Protein AF-A0A7D5S933-F1 (afdb_monomer_lite)

Radius of gyration: 18.31 Å; chains: 1; bounding box: 55×33×46 Å

Sequence (179 aa):
MLSIDAIYIDDTGKVYTPLTTSLNDLLCKIIRTNADINLRDNPILILKIINVTASLNSKLDEPLQKLLQQHANLLSLASNENNGNLDLEKIDIELQAMFLQGYALRSLDQLLLTTVAKMLFPTTHQVYFENNIFRNWLCTNLAYTDARVAQGMPVSMDYIYSIFWWLISINYHKITPPN

pLDDT: mean 83.26, std 13.76, range [34.31, 97.62]

Secondary structure (DSSP, 8-state):
-BSGGG-EE-TT--EE-SSTTHHHHHHHTEE-B-TT--TTT-THHHHHHHHHHHHTT-EE-HHHHHHHHHHGGGG-GGGTTSS----HHHHHHHHHHHHSSS-HHHHHHHHHHTSHHHHH-HHHHHHHHH-HHHHHHHHHHHHHHHHHHHTT----HHHHHHHHHHHHHHHHHHHS---

Foldseek 3Di:
DKQLVQWDADPVRDIDGPDPCSVVCLVQQEIDDDPPDDCLVPVLVLLVSLLVSQVSVGYYDPVVLVVLLVCLLVLAPVVDVPPDDPDVVSVVVSLCSCQQQLRVLSSVVSCVSNVNCCRVQVPCCCVCPVDPVNVVVLSVVSNVSNVCVVVVHGDDVVVVVCSSCVVVVVVVCVVDPDD

Structure (mmCIF, N/CA/C/O backbone):
data_AF-A0A7D5S933-F1
#
_entry.id   AF-A0A7D5S933-F1
#
loop_
_atom_site.group_PDB
_atom_site.id
_atom_site.type_symbol
_atom_site.label_atom_id
_atom_site.label_alt_id
_atom_site.label_comp_id
_atom_site.label_asym_id
_atom_site.label_entity_id
_atom_site.label_seq_id
_atom_site.pdbx_PDB_ins_code
_atom_site.Cartn_x
_atom_site.Cartn_y
_atom_site.Cartn_z
_atom_site.occupancy
_atom_site.B_iso_or_equiv
_atom_site.auth_seq_id
_atom_site.auth_comp_id
_atom_site.auth_asym_id
_atom_site.auth_atom_id
_atom_site.pdbx_PDB_model_num
ATOM 1 N N . MET A 1 1 ? -2.183 2.820 17.462 1.00 71.56 1 MET A N 1
ATOM 2 C CA . MET A 1 1 ? -3.449 2.259 16.942 1.00 71.56 1 MET A CA 1
ATOM 3 C C . MET A 1 1 ? -4.086 3.301 16.036 1.00 71.56 1 MET A C 1
ATOM 5 O O . MET A 1 1 ? -4.024 4.481 16.379 1.00 71.56 1 MET A O 1
ATOM 9 N N . LEU A 1 2 ? -4.632 2.903 14.883 1.00 81.69 2 LEU A N 1
ATOM 10 C CA . LEU A 1 2 ? -5.312 3.844 13.987 1.00 81.69 2 LEU A CA 1
ATOM 11 C C . LEU A 1 2 ? -6.649 4.290 14.592 1.00 81.69 2 LEU A C 1
ATOM 13 O O . LEU A 1 2 ? -7.285 3.528 15.319 1.00 81.69 2 LEU A O 1
ATOM 17 N N . SER A 1 3 ? -7.092 5.514 14.293 1.00 81.00 3 SER A N 1
ATOM 18 C CA . SER A 1 3 ? -8.348 6.045 14.841 1.00 81.00 3 SER A CA 1
ATOM 19 C C . SER A 1 3 ? -9.567 5.239 14.395 1.00 81.00 3 SER A C 1
ATOM 21 O O . SER A 1 3 ? -10.489 5.032 15.181 1.00 81.00 3 SER A O 1
ATOM 23 N N . ILE A 1 4 ? -9.550 4.728 13.168 1.00 81.81 4 ILE A N 1
ATOM 24 C CA . ILE A 1 4 ? -10.635 3.921 12.600 1.00 81.81 4 ILE A CA 1
ATOM 25 C C . ILE A 1 4 ? -10.726 2.508 13.196 1.00 81.81 4 ILE A C 1
ATOM 27 O O . ILE A 1 4 ? -11.826 1.976 13.297 1.00 81.81 4 ILE A O 1
ATOM 31 N N . ASP A 1 5 ? -9.612 1.942 13.675 1.00 81.12 5 ASP A N 1
ATOM 32 C CA . ASP A 1 5 ? -9.587 0.620 14.328 1.00 81.12 5 ASP A CA 1
ATOM 33 C C . ASP A 1 5 ? -10.174 0.674 15.747 1.00 81.12 5 ASP A C 1
ATOM 35 O O . ASP A 1 5 ? -10.435 -0.352 16.370 1.00 81.12 5 ASP A O 1
ATOM 39 N N . ALA A 1 6 ? -10.374 1.885 16.272 1.00 80.31 6 ALA A N 1
ATOM 40 C CA . ALA A 1 6 ? -10.923 2.127 17.596 1.00 80.31 6 ALA A CA 1
ATOM 41 C C . ALA A 1 6 ? -12.461 2.172 17.611 1.00 80.31 6 ALA A C 1
ATOM 43 O O . ALA A 1 6 ? -13.036 2.519 18.635 1.00 80.31 6 ALA A O 1
ATOM 44 N N . ILE A 1 7 ? -13.154 1.915 16.498 1.00 83.88 7 ILE A N 1
ATOM 45 C CA . ILE A 1 7 ? -14.622 1.960 16.460 1.00 83.88 7 ILE A CA 1
ATOM 46 C C . ILE A 1 7 ? -15.171 0.594 16.877 1.00 83.88 7 ILE A C 1
ATOM 48 O O . ILE A 1 7 ? -14.906 -0.411 16.222 1.00 83.88 7 ILE A O 1
ATOM 52 N N . TYR A 1 8 ? -15.974 0.563 17.939 1.00 85.75 8 TYR A N 1
ATOM 53 C CA . TYR A 1 8 ? -16.610 -0.657 18.441 1.00 85.75 8 TYR A CA 1
ATOM 54 C C . TYR A 1 8 ? -18.125 -0.554 18.322 1.00 85.75 8 TYR A C 1
ATOM 56 O O . TYR A 1 8 ? -18.694 0.513 18.539 1.00 85.75 8 TYR A O 1
ATOM 64 N N . ILE A 1 9 ? -18.780 -1.666 18.005 1.00 87.38 9 ILE A N 1
ATOM 65 C CA . ILE A 1 9 ? -20.240 -1.780 17.998 1.00 87.38 9 ILE A CA 1
ATOM 66 C C . ILE A 1 9 ? -20.596 -2.925 18.941 1.00 87.38 9 ILE A C 1
ATOM 68 O O . ILE A 1 9 ? -20.020 -4.007 18.820 1.00 87.38 9 ILE A O 1
ATOM 72 N N . ASP A 1 10 ? -21.485 -2.680 19.902 1.00 88.94 10 ASP A N 1
ATOM 73 C CA . ASP A 1 10 ? -21.991 -3.748 20.769 1.00 88.94 10 ASP A CA 1
ATOM 74 C C . ASP A 1 10 ? -23.107 -4.564 20.090 1.00 88.94 10 ASP A C 1
ATOM 76 O O . ASP A 1 10 ? -23.564 -4.261 18.986 1.00 88.94 10 ASP A O 1
ATOM 80 N N . ASP A 1 11 ? -23.553 -5.623 20.758 1.00 89.81 11 ASP A N 1
ATOM 81 C CA . ASP A 1 11 ? -24.642 -6.497 20.311 1.00 89.81 11 ASP A CA 1
ATOM 82 C C . ASP A 1 11 ? -26.000 -5.782 20.201 1.00 89.81 11 ASP A C 1
ATOM 84 O O . ASP A 1 11 ? -26.916 -6.285 19.548 1.00 89.81 11 ASP A O 1
ATOM 88 N N . THR A 1 12 ? -26.121 -4.583 20.777 1.00 90.12 12 THR A N 1
ATOM 89 C CA . THR A 1 12 ? -27.302 -3.718 20.665 1.00 90.12 12 THR A CA 1
ATOM 90 C C . THR A 1 12 ? -27.234 -2.757 19.475 1.00 90.12 12 THR A C 1
ATOM 92 O O . THR A 1 12 ? -28.205 -2.054 19.190 1.00 90.12 12 THR A O 1
ATOM 95 N N . GLY A 1 13 ? -26.107 -2.723 18.757 1.00 84.31 13 GLY A N 1
ATOM 96 C CA . GLY A 1 13 ? -25.865 -1.806 17.645 1.00 84.31 13 GLY A CA 1
ATOM 97 C C . GLY A 1 13 ? -25.381 -0.419 18.076 1.00 84.31 13 GLY A C 1
ATOM 98 O O . GLY A 1 13 ? -25.331 0.498 17.252 1.00 84.31 13 GLY A O 1
ATOM 99 N N . LYS A 1 14 ? -25.016 -0.227 19.347 1.00 87.06 14 LYS A N 1
ATOM 100 C CA . LYS A 1 14 ? -24.494 1.047 19.843 1.00 87.06 14 LYS A CA 1
ATOM 101 C C . LYS A 1 14 ? -23.011 1.181 19.507 1.00 87.06 14 LYS A C 1
ATOM 103 O O . LYS A 1 14 ? -22.214 0.284 19.768 1.00 87.06 14 LYS A O 1
ATOM 108 N N . VAL A 1 15 ? -22.652 2.336 18.945 1.00 83.69 15 VAL A N 1
ATOM 109 C CA . VAL A 1 15 ? -21.286 2.655 18.510 1.00 83.69 15 VAL A CA 1
ATOM 110 C C . VAL A 1 15 ? -20.505 3.332 19.637 1.00 83.69 15 VAL A C 1
ATOM 112 O O . VAL A 1 15 ? -20.963 4.319 20.214 1.00 83.69 15 VAL A O 1
ATOM 115 N N . TYR A 1 16 ? -19.299 2.840 19.908 1.00 82.56 16 TYR A N 1
ATOM 116 C CA . TYR A 1 16 ? -18.339 3.411 20.845 1.00 82.56 16 TYR A CA 1
ATOM 117 C C . TYR A 1 16 ? -17.087 3.858 20.098 1.00 82.56 16 TYR A C 1
ATOM 119 O O . TYR A 1 16 ? -16.488 3.096 19.339 1.00 82.56 16 TYR A O 1
ATOM 127 N N . THR A 1 17 ? -16.668 5.093 20.361 1.00 78.62 17 THR A N 1
ATOM 128 C CA . THR A 1 17 ? -15.435 5.668 19.824 1.00 78.62 17 THR A CA 1
ATOM 129 C C . THR A 1 17 ? -14.572 6.209 20.964 1.00 78.62 17 THR A C 1
ATOM 131 O O . THR A 1 17 ? -14.869 7.284 21.488 1.00 78.62 17 THR A O 1
ATOM 134 N N . PRO A 1 18 ? -13.503 5.501 21.364 1.00 69.06 18 PRO A N 1
ATOM 135 C CA . PRO A 1 18 ? -12.552 5.962 22.373 1.00 69.06 18 PRO A CA 1
ATOM 136 C C . PRO A 1 18 ? -11.869 7.274 21.974 1.00 69.06 18 PRO A C 1
ATOM 138 O O . PRO A 1 18 ? -11.519 8.078 22.831 1.00 69.06 18 PRO A O 1
ATOM 141 N N . LEU A 1 19 ? -11.699 7.502 20.669 1.00 68.81 19 LEU A N 1
ATOM 142 C CA . LEU A 1 19 ? -11.249 8.769 20.108 1.00 68.81 19 LEU A CA 1
ATOM 143 C C . LEU A 1 19 ? -12.472 9.528 19.596 1.00 68.81 19 LEU A C 1
ATOM 145 O O . LEU A 1 19 ? -13.197 9.050 18.724 1.00 68.81 19 LEU A O 1
ATOM 149 N N . THR A 1 20 ? -12.682 10.738 20.108 1.00 69.19 20 THR A N 1
ATOM 150 C CA . THR A 1 20 ? -13.819 11.600 19.744 1.00 69.19 20 THR A CA 1
ATOM 151 C C . THR A 1 20 ? -13.890 11.913 18.248 1.00 69.19 20 THR A C 1
ATOM 153 O O . THR A 1 20 ? -14.959 12.256 17.749 1.00 69.19 20 THR A O 1
ATOM 156 N N . THR A 1 21 ? -12.782 11.767 17.513 1.00 77.81 21 THR A N 1
ATOM 157 C CA . THR A 1 21 ? -12.716 12.031 16.072 1.00 77.81 21 THR A CA 1
ATOM 158 C C . THR A 1 21 ? -12.891 10.797 15.192 1.00 77.81 21 THR A C 1
ATOM 160 O O . THR A 1 21 ? -13.068 10.988 13.997 1.00 77.81 21 THR A O 1
ATOM 163 N N . SER A 1 22 ? -12.895 9.560 15.712 1.00 81.56 22 SER A N 1
ATOM 164 C CA . SER A 1 22 ? -12.858 8.338 14.878 1.00 81.56 22 SER A CA 1
ATOM 165 C C . SER A 1 22 ? -13.981 8.250 13.847 1.00 81.56 22 SER A C 1
ATOM 167 O O . SER A 1 22 ? -13.733 7.923 12.690 1.00 81.56 22 SER A O 1
ATOM 169 N N . LEU A 1 23 ? -15.218 8.568 14.243 1.00 82.94 23 LEU A N 1
ATOM 170 C CA . LEU A 1 23 ? -16.351 8.582 13.310 1.00 82.94 23 LEU A CA 1
ATOM 171 C C . LEU A 1 23 ? -16.198 9.677 12.253 1.00 82.94 23 LEU A C 1
ATOM 173 O O . LEU A 1 23 ? -16.483 9.446 11.082 1.00 82.94 23 LEU A O 1
ATOM 177 N N . ASN A 1 24 ? -15.722 10.857 12.652 1.00 85.75 24 ASN A N 1
ATOM 178 C CA . ASN A 1 24 ? -15.487 11.952 11.718 1.00 85.75 24 ASN A CA 1
ATOM 179 C C . ASN A 1 24 ? -14.341 11.628 10.748 1.00 85.75 24 ASN A C 1
ATOM 181 O O . ASN A 1 24 ? -14.446 11.902 9.560 1.00 85.75 24 ASN A O 1
ATOM 185 N N . ASP A 1 25 ? -13.279 10.989 11.231 1.00 86.31 25 ASP A N 1
ATOM 186 C CA . ASP A 1 25 ? -12.158 10.516 10.423 1.00 86.31 25 ASP A CA 1
ATOM 187 C C . ASP A 1 25 ? -12.621 9.472 9.399 1.00 86.31 25 ASP A C 1
ATOM 189 O O . ASP A 1 25 ? -12.274 9.576 8.224 1.00 86.31 25 ASP A O 1
ATOM 193 N N . LEU A 1 26 ? -13.485 8.531 9.796 1.00 85.25 26 LEU A N 1
ATOM 194 C CA . LEU A 1 26 ? -14.092 7.569 8.874 1.00 85.25 26 LEU A CA 1
ATOM 195 C C . LEU A 1 26 ? -14.938 8.267 7.795 1.00 85.25 26 LEU A C 1
ATOM 197 O O . LEU A 1 26 ? -14.773 7.989 6.607 1.00 85.25 26 LEU A O 1
ATOM 201 N N . LEU A 1 27 ? -15.810 9.201 8.189 1.00 86.31 27 LEU A N 1
ATOM 202 C CA . LEU A 1 27 ? -16.675 9.949 7.266 1.00 86.31 27 LEU A CA 1
ATOM 203 C C . LEU A 1 27 ? -15.874 10.837 6.305 1.00 86.31 27 LEU A C 1
ATOM 205 O O . LEU A 1 27 ? -16.185 10.913 5.116 1.00 86.31 27 LEU A O 1
ATOM 209 N N . CYS A 1 28 ? -14.821 11.487 6.800 1.00 89.25 28 CYS A N 1
ATOM 210 C CA . CYS A 1 28 ? -13.935 12.336 6.009 1.00 89.25 28 CYS A CA 1
ATOM 211 C C . CYS A 1 28 ? -12.847 11.552 5.259 1.00 89.25 28 CYS A C 1
ATOM 213 O O . CYS A 1 28 ? -12.067 12.168 4.530 1.00 89.25 28 CYS A O 1
ATOM 215 N N . LYS A 1 29 ? -12.790 10.222 5.415 1.00 92.06 29 LYS A N 1
ATOM 216 C CA . LYS A 1 29 ? -11.759 9.342 4.846 1.00 92.06 29 LYS A CA 1
ATOM 217 C C . LYS A 1 29 ? -10.341 9.786 5.208 1.00 92.06 29 LYS A C 1
ATOM 219 O O . LYS A 1 29 ? -9.480 9.937 4.341 1.00 92.06 29 LYS A O 1
ATOM 224 N N . ILE A 1 30 ? -10.108 10.026 6.492 1.00 90.75 30 ILE A N 1
ATOM 225 C CA . ILE A 1 30 ? -8.813 10.420 7.044 1.00 90.75 30 ILE A CA 1
ATOM 226 C C . ILE A 1 30 ? -8.293 9.283 7.920 1.00 90.75 30 ILE A C 1
ATOM 228 O O . ILE A 1 30 ? -8.970 8.833 8.838 1.00 90.75 30 ILE A O 1
ATOM 232 N N . ILE A 1 31 ? -7.072 8.833 7.653 1.00 90.50 31 ILE A N 1
ATOM 233 C CA . ILE A 1 31 ? -6.354 7.897 8.512 1.00 90.50 31 ILE A CA 1
ATOM 234 C C . ILE A 1 31 ? -5.485 8.702 9.467 1.00 90.50 31 ILE A C 1
ATOM 236 O O . ILE A 1 31 ? -4.591 9.437 9.040 1.00 90.50 31 ILE A O 1
ATOM 240 N N . ARG A 1 32 ? -5.754 8.539 10.763 1.00 89.38 32 ARG A N 1
ATOM 241 C CA . ARG A 1 32 ? -4.975 9.128 11.852 1.00 89.38 32 ARG A CA 1
ATOM 242 C C . ARG A 1 32 ? -4.482 8.053 12.791 1.00 89.38 32 ARG A C 1
ATOM 244 O O . ARG A 1 32 ? -5.077 6.981 12.903 1.00 89.38 32 ARG A O 1
ATOM 251 N N . THR A 1 33 ? -3.435 8.380 13.525 1.00 82.94 33 THR A N 1
ATOM 252 C CA . THR A 1 33 ? -2.954 7.570 14.637 1.00 82.94 33 THR A CA 1
ATOM 253 C C . THR A 1 33 ? -3.164 8.292 15.962 1.00 82.94 33 THR A C 1
ATOM 255 O O . THR A 1 33 ? -3.154 9.520 16.019 1.00 82.94 33 THR A O 1
ATOM 258 N N . ASN A 1 34 ? -3.286 7.534 17.051 1.00 71.50 34 ASN A N 1
ATOM 259 C CA . ASN A 1 34 ? -2.950 8.072 18.366 1.00 71.50 34 ASN A CA 1
ATOM 260 C C . ASN A 1 34 ? -1.432 8.356 18.460 1.00 71.50 34 ASN A C 1
ATOM 262 O O . ASN A 1 34 ? -0.637 7.761 17.734 1.00 71.50 34 ASN A O 1
ATOM 266 N N . ALA A 1 35 ? -1.016 9.278 19.329 1.00 62.66 35 ALA A N 1
ATOM 267 C CA . ALA A 1 35 ? 0.363 9.787 19.373 1.00 62.66 35 ALA A CA 1
ATOM 268 C C . ALA A 1 35 ? 1.448 8.750 19.767 1.00 62.66 35 ALA A C 1
ATOM 270 O O . ALA A 1 35 ? 2.630 9.062 19.674 1.00 62.66 35 ALA A O 1
ATOM 271 N N . ASP A 1 36 ? 1.069 7.521 20.139 1.00 72.12 36 ASP A N 1
ATOM 272 C CA . ASP A 1 36 ? 1.960 6.506 20.727 1.00 72.12 36 ASP A CA 1
ATOM 273 C C . ASP A 1 36 ? 2.367 5.363 19.772 1.00 72.12 36 ASP A C 1
ATOM 275 O O . ASP A 1 36 ? 2.810 4.304 20.222 1.00 72.12 36 ASP A O 1
ATOM 279 N N . ILE A 1 37 ? 2.213 5.498 18.446 1.00 80.38 37 ILE A N 1
ATOM 280 C CA . ILE A 1 37 ? 2.732 4.456 17.539 1.00 80.38 37 ILE A CA 1
ATOM 281 C C . ILE A 1 37 ? 4.264 4.498 17.506 1.00 80.38 37 ILE A C 1
ATOM 283 O O . ILE A 1 37 ? 4.864 5.424 16.961 1.00 80.38 37 ILE A O 1
ATOM 287 N N . ASN A 1 38 ? 4.892 3.432 18.007 1.00 84.06 38 ASN A N 1
ATOM 288 C CA . ASN A 1 38 ? 6.326 3.210 17.868 1.00 84.06 38 ASN A CA 1
ATOM 289 C C . ASN A 1 38 ? 6.639 2.371 16.616 1.00 84.06 38 ASN A C 1
ATOM 291 O O . ASN A 1 38 ? 6.572 1.142 16.627 1.00 84.06 38 ASN A O 1
ATOM 295 N N . LEU A 1 39 ? 7.007 3.048 15.524 1.00 86.56 39 LEU A N 1
ATOM 296 C CA . LEU A 1 39 ? 7.374 2.398 14.259 1.00 86.56 39 LEU A CA 1
ATOM 297 C C . LEU A 1 39 ? 8.715 1.652 14.323 1.00 86.56 39 LEU A C 1
ATOM 299 O O . LEU A 1 39 ? 8.968 0.811 13.468 1.00 86.56 39 LEU A O 1
ATOM 303 N N . ARG A 1 40 ? 9.571 1.932 15.317 1.00 83.75 40 ARG A N 1
ATOM 304 C CA . ARG A 1 40 ? 10.852 1.225 15.490 1.00 83.75 40 ARG A CA 1
ATOM 305 C C . ARG A 1 40 ? 10.659 -0.176 16.052 1.00 83.75 40 ARG A C 1
ATOM 307 O O . ARG A 1 40 ? 11.360 -1.087 15.633 1.00 83.75 40 ARG A O 1
ATOM 314 N N . ASP A 1 41 ? 9.691 -0.342 16.951 1.00 82.81 41 ASP A N 1
ATOM 315 C CA . ASP A 1 41 ? 9.380 -1.646 17.545 1.00 82.81 41 ASP A CA 1
ATOM 316 C C . ASP A 1 41 ? 8.704 -2.574 16.531 1.00 82.81 41 ASP A C 1
ATOM 318 O O . ASP A 1 41 ? 8.882 -3.790 16.571 1.00 82.81 41 ASP A O 1
ATOM 322 N N . ASN A 1 42 ? 7.914 -2.001 15.617 1.00 84.25 42 ASN A N 1
ATOM 323 C CA . ASN A 1 42 ? 7.220 -2.751 14.582 1.00 84.25 42 ASN A CA 1
ATOM 324 C C . ASN A 1 42 ? 7.150 -1.964 13.258 1.00 84.25 42 ASN A C 1
ATOM 326 O O . ASN A 1 42 ? 6.144 -1.298 12.985 1.00 84.25 42 ASN A O 1
ATOM 330 N N . PRO A 1 43 ? 8.180 -2.068 12.401 1.00 87.06 43 PRO A N 1
ATOM 331 C CA . PRO A 1 43 ? 8.232 -1.339 11.133 1.00 87.06 43 PRO A CA 1
ATOM 332 C C . PRO A 1 43 ? 7.162 -1.789 10.129 1.00 87.06 43 PRO A C 1
ATOM 334 O O . PRO A 1 43 ? 6.772 -1.005 9.265 1.00 87.06 43 PRO A O 1
ATOM 337 N N . ILE A 1 44 ? 6.603 -2.999 10.276 1.00 88.25 44 ILE A N 1
ATOM 338 C CA . ILE A 1 44 ? 5.501 -3.500 9.433 1.00 88.25 44 ILE A CA 1
ATOM 339 C C . ILE A 1 44 ? 4.256 -2.610 9.541 1.00 88.25 44 ILE A C 1
ATOM 341 O O . ILE A 1 44 ? 3.470 -2.530 8.597 1.00 88.25 44 ILE A O 1
ATOM 345 N N . LEU A 1 45 ? 4.089 -1.875 10.650 1.00 89.94 45 LEU A N 1
ATOM 346 C CA . LEU A 1 45 ? 3.003 -0.904 10.790 1.00 89.94 45 LEU A CA 1
ATOM 347 C C . LEU A 1 45 ? 3.007 0.144 9.674 1.00 89.94 45 LEU A C 1
ATOM 349 O O . LEU A 1 45 ? 1.936 0.586 9.277 1.00 89.94 45 LEU A O 1
ATOM 353 N N . ILE A 1 46 ? 4.169 0.498 9.118 1.00 91.62 46 ILE A N 1
ATOM 354 C CA . ILE A 1 46 ? 4.255 1.421 7.981 1.00 91.62 46 ILE A CA 1
ATOM 355 C C . ILE A 1 46 ? 3.467 0.864 6.787 1.00 91.62 46 ILE A C 1
ATOM 357 O O . ILE A 1 46 ? 2.614 1.560 6.239 1.00 91.62 46 ILE A O 1
ATOM 361 N N . LEU A 1 47 ? 3.699 -0.404 6.425 1.00 92.31 47 LEU A N 1
ATOM 362 C CA . LEU A 1 47 ? 2.996 -1.063 5.320 1.00 92.31 47 LEU A CA 1
ATOM 363 C C . LEU A 1 47 ? 1.507 -1.230 5.622 1.00 92.31 47 LEU A C 1
ATOM 365 O O . LEU A 1 47 ? 0.682 -0.908 4.772 1.00 92.31 47 LEU A O 1
ATOM 369 N N . LYS A 1 48 ? 1.155 -1.623 6.851 1.00 92.25 48 LYS A N 1
ATOM 370 C CA . LYS A 1 48 ? -0.247 -1.745 7.283 1.00 92.25 48 LYS A CA 1
ATOM 371 C C . LYS A 1 48 ? -1.015 -0.438 7.146 1.00 92.25 48 LYS A C 1
ATOM 373 O O . LYS A 1 48 ? -2.122 -0.421 6.620 1.00 92.25 48 LYS A O 1
ATOM 378 N N . ILE A 1 49 ? -0.428 0.669 7.596 1.00 93.38 49 ILE A N 1
ATOM 379 C CA . ILE A 1 49 ? -1.058 1.991 7.531 1.00 93.38 49 ILE A CA 1
ATOM 380 C C . ILE A 1 49 ? -1.271 2.405 6.071 1.00 93.38 49 ILE A C 1
ATOM 382 O O . ILE A 1 49 ? -2.344 2.898 5.719 1.00 93.38 49 ILE A O 1
ATOM 386 N N . ILE A 1 50 ? -0.287 2.159 5.205 1.00 93.31 50 ILE A N 1
ATOM 387 C CA . ILE A 1 50 ? -0.383 2.420 3.763 1.00 93.31 50 ILE A CA 1
ATOM 388 C C . ILE A 1 50 ? -1.474 1.552 3.123 1.00 93.31 50 ILE A C 1
ATOM 390 O O . ILE A 1 50 ? -2.311 2.077 2.389 1.00 93.31 50 ILE A O 1
ATOM 394 N N . ASN A 1 51 ? -1.507 0.257 3.440 1.00 94.00 51 ASN A N 1
ATOM 395 C CA . ASN A 1 51 ? -2.500 -0.699 2.953 1.00 94.00 51 ASN A CA 1
ATOM 396 C C . ASN A 1 51 ? -3.927 -0.278 3.339 1.00 94.00 51 ASN A C 1
ATOM 398 O O . ASN A 1 51 ? -4.795 -0.154 2.478 1.00 94.00 51 ASN A O 1
ATOM 402 N N . VAL A 1 52 ? -4.157 0.038 4.616 1.00 93.44 52 VAL A N 1
ATOM 403 C CA . VAL A 1 52 ? -5.454 0.514 5.124 1.00 93.44 52 VAL A CA 1
ATOM 404 C C . VAL A 1 52 ? -5.868 1.836 4.470 1.00 93.44 52 VAL A C 1
ATOM 406 O O . VAL A 1 52 ? -7.031 2.033 4.118 1.00 93.44 52 VAL A O 1
ATOM 409 N N . THR A 1 53 ? -4.915 2.742 4.255 1.00 93.94 53 THR A N 1
ATOM 410 C CA . THR A 1 53 ? -5.176 4.004 3.549 1.00 93.94 53 THR A CA 1
ATOM 411 C C . THR A 1 53 ? -5.612 3.747 2.107 1.00 93.94 53 THR A C 1
ATOM 413 O O . THR A 1 53 ? -6.595 4.330 1.638 1.00 93.94 53 THR A O 1
ATOM 416 N N . ALA A 1 54 ? -4.909 2.853 1.407 1.00 94.62 54 ALA A N 1
ATOM 417 C CA . ALA A 1 54 ? -5.208 2.489 0.031 1.00 94.62 54 ALA A CA 1
ATOM 418 C C . ALA A 1 54 ? -6.570 1.795 -0.092 1.00 94.62 54 ALA A C 1
ATOM 420 O O . ALA A 1 54 ? -7.377 2.207 -0.931 1.00 94.62 54 ALA A O 1
ATOM 421 N N . SER A 1 55 ? -6.857 0.808 0.762 1.00 94.69 55 SER A N 1
ATOM 422 C CA . SER A 1 55 ? -8.082 0.001 0.714 1.00 94.69 55 SER A CA 1
ATOM 423 C C . SER A 1 55 ? -9.337 0.861 0.886 1.00 94.69 55 SER A C 1
ATOM 425 O O . SER A 1 55 ? -10.255 0.795 0.060 1.00 94.69 55 SER A O 1
ATOM 427 N N . LEU A 1 56 ? -9.327 1.776 1.860 1.00 92.81 56 LEU A N 1
ATOM 428 C CA . LEU A 1 56 ? -10.439 2.683 2.164 1.00 92.81 56 LEU A CA 1
ATOM 429 C C . LEU A 1 56 ? -10.545 3.888 1.214 1.00 92.81 56 LEU A C 1
ATOM 431 O O . LEU A 1 56 ? -11.517 4.645 1.283 1.00 92.81 56 LEU A O 1
ATOM 435 N N . ASN A 1 57 ? -9.584 4.057 0.297 1.00 93.69 57 ASN A N 1
ATOM 436 C CA . ASN A 1 57 ? -9.451 5.256 -0.537 1.00 93.69 57 ASN A CA 1
ATOM 437 C C . ASN A 1 57 ? -9.413 6.536 0.318 1.00 93.69 57 ASN A C 1
ATOM 439 O O . ASN A 1 57 ? -10.141 7.503 0.064 1.00 93.69 57 ASN A O 1
ATOM 443 N N . SER A 1 58 ? -8.610 6.486 1.376 1.00 93.19 58 SER A N 1
ATOM 444 C CA . SER A 1 58 ? -8.487 7.535 2.380 1.00 93.19 58 SER A CA 1
ATOM 445 C C . SER A 1 58 ? -7.216 8.353 2.179 1.00 93.19 58 SER A C 1
ATOM 447 O O . SER A 1 58 ? -6.337 8.012 1.388 1.00 93.19 58 SER A O 1
ATOM 449 N N . LYS A 1 59 ? -7.121 9.468 2.897 1.00 92.81 59 LYS A N 1
ATOM 450 C CA . LYS A 1 59 ? -5.923 10.303 2.989 1.00 92.81 59 LYS A CA 1
ATOM 451 C C . LYS A 1 59 ? -5.275 10.109 4.351 1.00 92.81 59 LYS A C 1
ATOM 453 O O . LYS A 1 59 ? -5.976 9.991 5.351 1.00 92.81 59 LYS A O 1
ATOM 458 N N . LEU A 1 60 ? -3.950 10.117 4.396 1.00 91.44 60 LEU A N 1
ATOM 459 C CA . LEU A 1 60 ? -3.222 10.229 5.657 1.00 91.44 60 LEU A CA 1
ATOM 460 C C . LEU A 1 60 ? -3.375 11.649 6.202 1.00 91.44 60 LEU A C 1
ATOM 462 O O . LEU A 1 60 ? -3.369 12.610 5.427 1.00 91.44 60 LEU A O 1
ATOM 466 N N . ASP A 1 61 ? -3.492 11.791 7.520 1.00 91.69 61 ASP A N 1
ATOM 467 C CA . ASP A 1 61 ? -3.244 13.094 8.124 1.00 91.69 61 ASP A CA 1
ATOM 468 C C . ASP A 1 61 ? -1.773 13.514 7.932 1.00 91.69 61 ASP A C 1
ATOM 470 O O . ASP A 1 61 ? -0.868 12.696 7.741 1.00 91.69 61 ASP A O 1
ATOM 474 N N . GLU A 1 62 ? -1.533 14.824 7.922 1.00 90.62 62 GLU A N 1
ATOM 475 C CA . GLU A 1 62 ? -0.196 15.366 7.674 1.00 90.62 62 GLU A CA 1
ATOM 476 C C . GLU A 1 62 ? 0.842 14.916 8.730 1.00 90.62 62 GLU A C 1
ATOM 478 O O . GLU A 1 62 ? 1.963 14.568 8.340 1.00 90.62 62 GLU A O 1
ATOM 483 N N . PRO A 1 63 ? 0.523 14.872 10.045 1.00 90.94 63 PRO A N 1
ATOM 484 C CA . PRO A 1 63 ? 1.455 14.372 11.056 1.00 90.94 63 PRO A CA 1
ATOM 485 C C . PRO A 1 63 ? 1.877 12.915 10.836 1.00 90.94 63 PRO A C 1
ATOM 487 O O . PRO A 1 63 ? 3.070 12.612 10.892 1.00 90.94 63 PRO A O 1
ATOM 490 N N . LEU A 1 64 ? 0.932 12.018 10.547 1.00 90.50 64 LEU A N 1
ATOM 491 C CA . LEU A 1 64 ? 1.199 10.610 10.277 1.00 90.50 64 LEU A CA 1
ATOM 492 C C . LEU A 1 64 ? 1.986 10.455 8.983 1.00 90.50 64 LEU A C 1
ATOM 494 O O . LEU A 1 64 ? 2.960 9.711 8.960 1.00 90.50 64 LEU A O 1
ATOM 498 N N . GLN A 1 65 ? 1.640 11.195 7.927 1.00 91.62 65 GLN A N 1
ATOM 499 C CA . GLN A 1 65 ? 2.407 11.162 6.683 1.00 91.62 65 GLN A CA 1
ATOM 500 C C . GLN A 1 65 ? 3.880 11.528 6.922 1.00 91.62 65 GLN A C 1
ATOM 502 O O . GLN A 1 65 ? 4.770 10.814 6.454 1.00 91.62 65 GLN A O 1
ATOM 507 N N . LYS A 1 66 ? 4.154 12.590 7.694 1.00 90.44 66 LYS A N 1
ATOM 508 C CA . LYS A 1 66 ? 5.524 12.974 8.077 1.00 90.44 66 LYS A CA 1
ATOM 509 C C . LYS A 1 66 ? 6.208 11.886 8.903 1.00 90.44 66 LYS A C 1
ATOM 511 O O . LYS A 1 66 ? 7.368 11.572 8.641 1.00 90.44 66 LYS A O 1
ATOM 516 N N . LEU A 1 67 ? 5.498 11.289 9.861 1.00 90.62 67 LEU A N 1
ATOM 517 C CA . LEU A 1 67 ? 6.023 10.207 10.694 1.00 90.62 67 LEU A CA 1
ATOM 518 C C . LEU A 1 67 ? 6.443 8.993 9.848 1.00 90.62 67 LEU A C 1
ATOM 520 O O . LEU A 1 67 ? 7.534 8.460 10.059 1.00 90.62 67 LEU A O 1
ATOM 524 N N . LEU A 1 68 ? 5.618 8.590 8.875 1.00 90.81 68 LEU A N 1
ATOM 525 C CA . LEU A 1 68 ? 5.925 7.493 7.952 1.00 90.81 68 LEU A CA 1
ATOM 526 C C . LEU A 1 68 ? 7.142 7.818 7.080 1.00 90.81 68 LEU A C 1
ATOM 528 O O . LEU A 1 68 ? 8.044 6.993 6.970 1.00 90.81 68 LEU A O 1
ATOM 532 N N . GLN A 1 69 ? 7.215 9.029 6.517 1.00 90.25 69 GLN A N 1
ATOM 533 C CA . GLN A 1 69 ? 8.354 9.457 5.695 1.00 90.25 69 GLN A CA 1
ATOM 534 C C . GLN A 1 69 ? 9.675 9.455 6.479 1.00 90.25 69 GLN A C 1
ATOM 536 O O . GLN A 1 69 ? 10.706 9.048 5.948 1.00 90.25 69 GLN A O 1
ATOM 541 N N . GLN A 1 70 ? 9.652 9.878 7.748 1.00 89.94 70 GLN A N 1
ATOM 542 C CA . GLN A 1 70 ? 10.831 9.887 8.623 1.00 89.94 70 GLN A CA 1
ATOM 543 C C . GLN A 1 70 ? 11.346 8.482 8.960 1.00 89.94 70 GLN A C 1
ATOM 545 O O . GLN A 1 70 ? 12.538 8.320 9.207 1.00 89.94 70 GLN A O 1
ATOM 550 N N . HIS A 1 71 ? 10.459 7.485 8.974 1.00 88.94 71 HIS A N 1
ATOM 551 C CA . HIS A 1 71 ? 10.767 6.112 9.378 1.00 88.94 71 HIS A CA 1
ATOM 552 C C . HIS A 1 71 ? 10.746 5.113 8.214 1.00 88.94 71 HIS A C 1
ATOM 554 O O . HIS A 1 71 ? 10.931 3.919 8.433 1.00 88.94 71 HIS A O 1
ATOM 560 N N . ALA A 1 72 ? 10.560 5.568 6.970 1.00 87.75 72 ALA A N 1
ATOM 561 C CA . ALA A 1 72 ? 10.517 4.701 5.793 1.00 87.75 72 ALA A CA 1
ATOM 562 C C . ALA A 1 72 ? 11.787 3.839 5.655 1.00 87.75 72 ALA A C 1
ATOM 564 O O . ALA A 1 72 ? 11.721 2.689 5.226 1.00 87.75 72 ALA A O 1
ATOM 565 N N . ASN A 1 73 ? 12.940 4.364 6.080 1.00 86.31 73 ASN A N 1
ATOM 566 C CA . ASN A 1 73 ? 14.227 3.665 6.084 1.00 86.31 73 ASN A CA 1
ATOM 567 C C . ASN A 1 73 ? 14.267 2.413 6.982 1.00 86.31 73 ASN A C 1
ATOM 569 O O . ASN A 1 73 ? 15.132 1.560 6.777 1.00 86.31 73 ASN A O 1
ATOM 573 N N . LEU A 1 74 ? 13.344 2.269 7.938 1.00 85.00 74 LEU A N 1
ATOM 574 C CA . LEU A 1 74 ? 13.217 1.051 8.742 1.00 85.00 74 LEU A CA 1
ATOM 575 C C . LEU A 1 74 ? 12.804 -0.165 7.897 1.00 85.00 74 LEU A C 1
ATOM 577 O O . LEU A 1 74 ? 13.082 -1.295 8.279 1.00 85.00 74 LEU A O 1
ATOM 581 N N . LEU A 1 75 ? 12.172 0.060 6.740 1.00 82.31 75 LEU A N 1
ATOM 582 C CA . LEU A 1 75 ? 11.799 -0.994 5.793 1.00 82.31 75 LEU A CA 1
ATOM 583 C C . LEU A 1 75 ? 12.917 -1.343 4.800 1.00 82.31 75 LEU A C 1
ATOM 585 O O . LEU A 1 75 ? 12.755 -2.264 4.004 1.00 82.31 75 LEU A O 1
ATOM 589 N N . SER A 1 76 ? 14.037 -0.613 4.800 1.00 74.19 76 SER A N 1
ATOM 590 C CA . SER A 1 76 ? 15.144 -0.913 3.891 1.00 74.19 76 SER A CA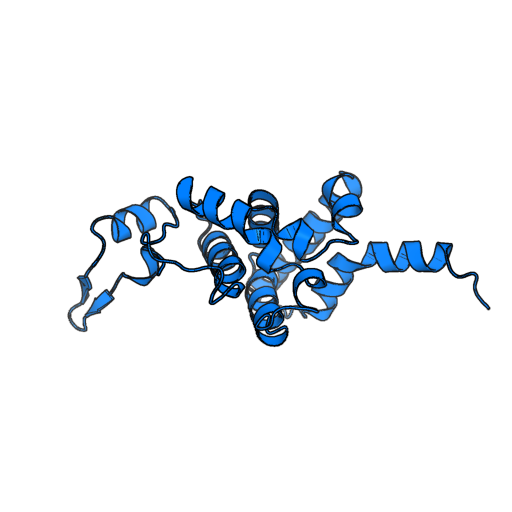 1
ATOM 591 C C . SER A 1 76 ? 15.814 -2.227 4.291 1.00 74.19 76 SER A C 1
ATOM 593 O O . SER A 1 76 ? 16.297 -2.384 5.412 1.00 74.19 76 SER A O 1
ATOM 595 N N . LEU A 1 77 ? 15.898 -3.157 3.337 1.00 59.84 77 LEU A N 1
ATOM 596 C CA . LEU A 1 77 ? 16.547 -4.458 3.511 1.00 59.84 77 LEU A CA 1
ATOM 597 C C . LEU A 1 77 ? 18.023 -4.322 3.926 1.00 59.84 77 LEU A C 1
ATOM 599 O O . LEU A 1 77 ? 18.483 -5.081 4.773 1.00 59.84 77 LEU A O 1
ATOM 603 N N . ALA A 1 78 ? 18.725 -3.299 3.423 1.00 47.69 78 ALA A N 1
ATOM 604 C CA . ALA A 1 78 ? 20.123 -3.012 3.764 1.00 47.69 78 ALA A CA 1
ATOM 605 C C . ALA A 1 78 ? 20.327 -2.583 5.233 1.00 47.69 78 ALA A C 1
ATOM 607 O O . ALA A 1 78 ? 21.436 -2.654 5.754 1.00 47.69 78 ALA A O 1
ATOM 608 N N . SER A 1 79 ? 19.266 -2.147 5.917 1.00 47.88 79 SER A N 1
ATOM 609 C CA . SER A 1 79 ? 19.312 -1.719 7.320 1.00 47.88 79 SER A CA 1
ATOM 610 C C . SER A 1 79 ? 19.337 -2.905 8.299 1.00 47.88 79 SER A C 1
ATOM 612 O O . SER A 1 79 ? 19.668 -2.720 9.469 1.00 47.88 79 SER A O 1
ATOM 614 N N . ASN A 1 80 ? 18.991 -4.114 7.834 1.00 51.72 80 ASN A N 1
ATOM 615 C CA . ASN A 1 80 ? 18.721 -5.282 8.682 1.00 51.72 80 ASN A CA 1
ATOM 616 C C . ASN A 1 80 ? 19.906 -6.223 8.890 1.00 51.72 80 ASN A C 1
ATOM 618 O O . ASN A 1 80 ? 19.805 -7.120 9.722 1.00 51.72 80 ASN A O 1
ATOM 622 N N . GLU A 1 81 ? 21.033 -6.027 8.200 1.00 50.19 81 GLU A N 1
ATOM 623 C CA . GLU A 1 81 ? 22.227 -6.849 8.453 1.00 50.19 81 GLU A CA 1
ATOM 624 C C . GLU A 1 81 ? 22.800 -6.630 9.866 1.00 50.19 81 GLU A C 1
ATOM 626 O O . GLU A 1 81 ? 23.541 -7.477 10.353 1.00 50.19 81 GLU A O 1
ATOM 631 N N . ASN A 1 82 ? 22.431 -5.535 10.553 1.00 45.97 82 ASN A N 1
ATOM 632 C CA . ASN A 1 82 ? 23.052 -5.150 11.826 1.00 45.97 82 ASN A CA 1
ATOM 633 C C . ASN A 1 82 ? 22.103 -4.902 13.013 1.00 45.97 82 ASN A C 1
ATOM 635 O O . ASN A 1 82 ? 22.599 -4.739 14.122 1.00 45.97 82 ASN A O 1
ATOM 639 N N . ASN A 1 83 ? 20.776 -4.868 12.849 1.00 44.09 83 ASN A N 1
ATOM 640 C CA . ASN A 1 83 ? 19.836 -4.704 13.969 1.00 44.09 83 ASN A CA 1
ATOM 641 C C . ASN A 1 83 ? 18.480 -5.322 13.609 1.00 44.09 83 ASN A C 1
ATOM 643 O O . ASN A 1 83 ? 17.811 -4.851 12.697 1.00 44.09 83 ASN A O 1
ATOM 647 N N . GLY A 1 84 ? 18.126 -6.408 14.297 1.00 56.03 84 GLY A N 1
ATOM 648 C CA . GLY A 1 84 ? 17.034 -7.312 13.939 1.00 56.03 84 GLY A CA 1
ATOM 649 C C . GLY A 1 84 ? 15.607 -6.743 13.898 1.00 56.03 84 GLY A C 1
ATOM 650 O O . GLY A 1 84 ? 15.344 -5.592 14.230 1.00 56.03 84 GLY A O 1
ATOM 651 N N . ASN A 1 85 ? 14.692 -7.661 13.553 1.00 56.12 85 ASN A N 1
ATOM 652 C CA . ASN A 1 85 ? 13.220 -7.581 13.538 1.00 56.12 85 ASN A CA 1
ATOM 653 C C . ASN A 1 85 ? 12.496 -7.130 12.256 1.00 56.12 85 ASN A C 1
ATOM 655 O O . ASN A 1 85 ? 11.291 -6.879 12.324 1.00 56.12 85 ASN A O 1
ATOM 659 N N . LEU A 1 86 ? 13.125 -7.129 11.075 1.00 68.06 86 LEU A N 1
ATOM 660 C CA . LEU A 1 86 ? 12.341 -7.121 9.832 1.00 68.06 86 LEU A CA 1
ATOM 661 C C . LEU A 1 86 ? 12.038 -8.551 9.375 1.00 68.06 86 LEU A C 1
ATOM 663 O O . LEU A 1 86 ? 12.879 -9.250 8.818 1.00 68.06 86 LEU A O 1
ATOM 667 N N . ASP A 1 87 ? 10.815 -8.982 9.655 1.00 78.94 87 ASP A N 1
ATOM 668 C CA . ASP A 1 87 ? 10.293 -10.281 9.253 1.00 78.94 87 ASP A CA 1
ATOM 669 C C . ASP A 1 87 ? 9.823 -10.219 7.791 1.00 78.94 87 ASP A C 1
ATOM 671 O O . ASP A 1 87 ? 8.805 -9.594 7.480 1.00 78.94 87 ASP A O 1
ATOM 675 N N . LEU A 1 88 ? 10.596 -10.835 6.890 1.00 81.06 88 LEU A N 1
ATOM 676 C CA . LEU A 1 88 ? 10.310 -10.848 5.452 1.00 81.06 88 LEU A CA 1
ATOM 677 C C . LEU A 1 88 ? 8.967 -11.513 5.135 1.00 81.06 88 LEU A C 1
ATOM 679 O O . LEU A 1 88 ? 8.295 -11.088 4.199 1.00 81.06 88 LEU A O 1
ATOM 683 N N . GLU A 1 89 ? 8.548 -12.497 5.934 1.00 85.38 89 GLU A N 1
ATOM 684 C CA . GLU A 1 89 ? 7.248 -13.150 5.776 1.00 85.38 89 GLU A CA 1
ATOM 685 C C . GLU A 1 89 ? 6.119 -12.151 6.048 1.00 85.38 89 GLU A C 1
ATOM 687 O O . GLU A 1 89 ? 5.169 -12.044 5.277 1.00 85.38 89 GLU A O 1
ATOM 692 N N . LYS A 1 90 ? 6.257 -11.326 7.094 1.00 87.38 90 LYS A N 1
ATOM 693 C CA . LYS A 1 90 ? 5.279 -10.269 7.393 1.00 87.38 90 LYS A CA 1
ATOM 694 C C . LYS A 1 90 ? 5.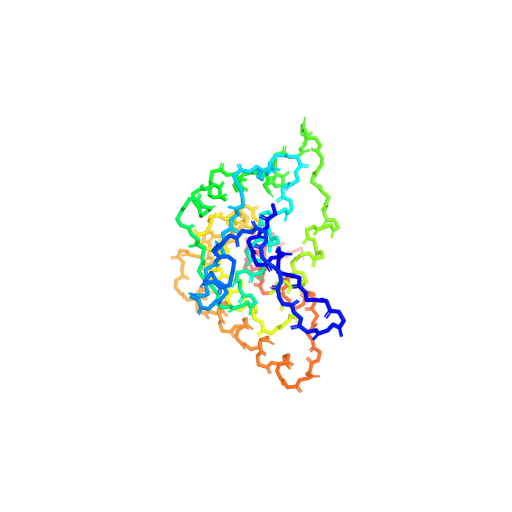238 -9.180 6.325 1.00 87.38 90 LYS A C 1
ATOM 696 O O . LYS A 1 90 ? 4.168 -8.628 6.087 1.00 87.38 90 LYS A O 1
ATOM 701 N N . ILE A 1 91 ? 6.368 -8.860 5.693 1.00 87.69 91 ILE A N 1
ATOM 702 C CA . ILE A 1 91 ? 6.376 -7.948 4.540 1.00 87.69 91 ILE A CA 1
ATOM 703 C C . ILE A 1 91 ? 5.602 -8.565 3.387 1.00 87.69 91 ILE A C 1
ATOM 705 O O . ILE A 1 91 ? 4.734 -7.898 2.834 1.00 87.69 91 ILE A O 1
ATOM 709 N N . ASP A 1 92 ? 5.901 -9.814 3.034 1.00 88.25 92 ASP A N 1
ATOM 710 C CA . ASP A 1 92 ? 5.246 -10.494 1.921 1.00 88.25 92 ASP A CA 1
ATOM 711 C C . ASP A 1 92 ? 3.728 -10.581 2.135 1.00 88.25 92 ASP A C 1
ATOM 713 O O . ASP A 1 92 ? 2.968 -10.227 1.237 1.00 88.25 92 ASP A O 1
ATOM 717 N N . ILE A 1 93 ? 3.276 -10.903 3.353 1.00 91.94 93 ILE A N 1
ATOM 718 C CA . ILE A 1 93 ? 1.852 -10.885 3.729 1.00 91.94 93 ILE A CA 1
ATOM 719 C C . ILE A 1 93 ? 1.220 -9.508 3.481 1.00 91.94 93 ILE A C 1
ATOM 721 O O . ILE A 1 93 ? 0.138 -9.419 2.895 1.00 91.94 93 ILE A O 1
ATOM 725 N N . GLU A 1 94 ? 1.878 -8.423 3.896 1.00 92.06 94 GLU A N 1
ATOM 726 C CA . GLU A 1 94 ? 1.351 -7.075 3.662 1.00 92.06 94 GLU A CA 1
ATOM 727 C C . GLU A 1 94 ? 1.383 -6.688 2.179 1.00 92.06 94 GLU A C 1
ATOM 729 O O . GLU A 1 94 ? 0.430 -6.085 1.689 1.00 92.06 94 GLU A O 1
ATOM 734 N N . LEU A 1 95 ? 2.414 -7.072 1.422 1.00 92.69 95 LEU A N 1
ATOM 735 C CA . LEU A 1 95 ? 2.464 -6.837 -0.023 1.00 92.69 95 LEU A CA 1
ATOM 736 C C . LEU A 1 95 ? 1.346 -7.591 -0.750 1.00 92.69 95 LEU A C 1
ATOM 738 O O . LEU A 1 95 ? 0.670 -7.009 -1.601 1.00 92.69 95 LEU A O 1
ATOM 742 N N . GLN A 1 96 ? 1.092 -8.848 -0.385 1.00 94.38 96 GLN A N 1
ATOM 743 C CA . GLN A 1 96 ? -0.037 -9.613 -0.908 1.00 94.38 96 GLN A CA 1
ATOM 744 C C . GLN A 1 96 ? -1.363 -8.902 -0.611 1.00 94.38 96 GLN A C 1
ATOM 746 O O . GLN A 1 96 ? -2.183 -8.723 -1.514 1.00 94.38 96 GLN A O 1
ATOM 751 N N . ALA A 1 97 ? -1.561 -8.425 0.620 1.00 94.38 97 ALA A N 1
ATOM 752 C CA . ALA A 1 97 ? -2.754 -7.665 0.983 1.00 94.38 97 ALA A CA 1
ATOM 753 C C . ALA A 1 97 ? -2.885 -6.359 0.176 1.00 94.38 97 ALA A C 1
ATOM 755 O O . ALA A 1 97 ? -3.983 -5.989 -0.227 1.00 94.38 97 ALA A O 1
ATOM 756 N N . MET A 1 98 ? -1.777 -5.682 -0.120 1.00 95.06 98 MET A N 1
ATOM 757 C CA . MET A 1 98 ? -1.775 -4.433 -0.884 1.00 95.06 98 MET A CA 1
ATOM 758 C C . MET A 1 98 ? -2.068 -4.619 -2.375 1.00 95.06 98 MET A C 1
ATOM 760 O O . MET A 1 98 ? -2.688 -3.741 -2.980 1.00 95.06 98 MET A O 1
ATOM 764 N N . PHE A 1 99 ? -1.600 -5.712 -2.983 1.00 95.94 99 PHE A N 1
ATOM 765 C CA . PHE A 1 99 ? -1.605 -5.876 -4.440 1.00 95.94 99 PHE A CA 1
ATOM 766 C C . PHE A 1 99 ? -2.589 -6.926 -4.967 1.00 95.94 99 PHE A C 1
ATOM 768 O O . PHE A 1 99 ? -2.897 -6.899 -6.156 1.00 95.94 99 PHE A O 1
ATOM 775 N N . LEU A 1 100 ? -3.123 -7.817 -4.125 1.00 95.81 100 LEU A N 1
ATOM 776 C CA . LEU A 1 100 ? -4.039 -8.886 -4.560 1.00 95.81 100 LEU A CA 1
ATOM 777 C C . LEU A 1 100 ? -5.517 -8.627 -4.222 1.00 95.81 100 LEU A C 1
ATOM 779 O O . LEU A 1 100 ? -6.374 -9.424 -4.588 1.00 95.81 100 LEU A O 1
ATOM 783 N N . GLN A 1 101 ? -5.836 -7.511 -3.561 1.00 94.69 101 GLN A N 1
ATOM 784 C CA . GLN A 1 101 ? -7.184 -7.208 -3.051 1.00 94.69 101 GLN A CA 1
ATOM 785 C C . GLN A 1 101 ? -8.000 -6.240 -3.936 1.00 94.69 101 GLN A C 1
ATOM 787 O O . GLN A 1 101 ? -9.064 -5.770 -3.539 1.00 94.69 101 GLN A O 1
ATOM 792 N N . GLY A 1 102 ? -7.526 -5.925 -5.147 1.00 95.56 102 GLY A N 1
ATOM 793 C CA . GLY A 1 102 ? -8.267 -5.088 -6.105 1.00 95.56 102 GLY A CA 1
ATOM 794 C C . GLY A 1 102 ? -8.117 -3.576 -5.894 1.00 95.56 102 GLY A C 1
ATOM 795 O O . GL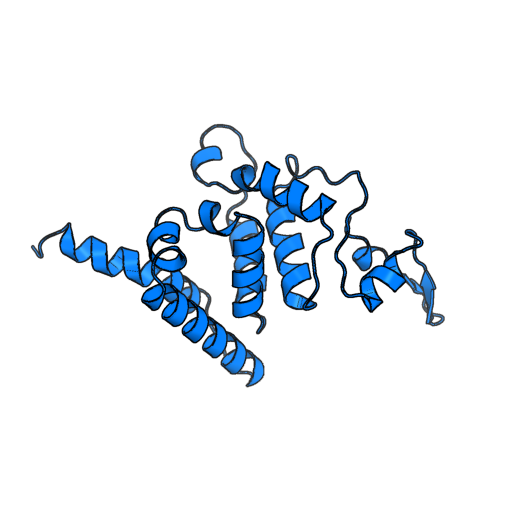Y A 1 102 ? -8.982 -2.790 -6.291 1.00 95.56 102 GLY A O 1
ATOM 796 N N . TYR A 1 103 ? -7.039 -3.161 -5.232 1.00 96.50 103 TYR A N 1
ATOM 797 C CA . TYR A 1 103 ? -6.652 -1.758 -5.072 1.00 96.50 103 TYR A CA 1
ATOM 798 C C . TYR A 1 103 ? -5.136 -1.537 -5.203 1.00 96.50 103 TYR A C 1
ATOM 800 O O . TYR A 1 103 ? -4.583 -0.587 -4.649 1.00 96.50 103 TYR A O 1
ATOM 808 N N . ALA A 1 104 ? -4.470 -2.391 -5.976 1.00 96.50 104 ALA A N 1
ATOM 809 C CA . ALA A 1 104 ? -3.050 -2.381 -6.288 1.00 96.50 104 ALA A CA 1
ATOM 810 C C . ALA A 1 104 ? -2.552 -1.020 -6.790 1.00 96.50 104 ALA A C 1
ATOM 812 O O . ALA A 1 104 ? -1.502 -0.549 -6.347 1.00 96.50 104 ALA A O 1
ATOM 813 N N . LEU A 1 105 ? -3.298 -0.357 -7.683 1.00 95.75 105 LEU A N 1
ATOM 814 C CA . LEU A 1 105 ? -2.897 0.957 -8.191 1.00 95.75 105 LEU A CA 1
ATOM 815 C C . LEU A 1 105 ? -2.899 2.010 -7.074 1.00 95.75 105 LEU A C 1
ATOM 817 O O . LEU A 1 105 ? -1.938 2.762 -6.927 1.00 95.75 105 LEU A O 1
ATOM 821 N N . ARG A 1 106 ? -3.937 2.007 -6.228 1.00 95.31 106 ARG A N 1
ATOM 822 C CA . ARG A 1 106 ? -4.020 2.903 -5.063 1.00 95.31 106 ARG A CA 1
ATOM 823 C C . ARG A 1 106 ? -2.912 2.612 -4.053 1.00 95.31 106 ARG A C 1
ATOM 825 O O . ARG A 1 106 ? -2.345 3.545 -3.490 1.00 95.31 106 ARG A O 1
ATOM 832 N N . SER A 1 107 ? -2.578 1.340 -3.840 1.00 95.44 107 SER A N 1
ATOM 833 C CA . SER A 1 107 ? -1.455 0.933 -2.992 1.00 95.44 107 SER A CA 1
ATOM 834 C C . SER A 1 107 ? -0.133 1.514 -3.493 1.00 95.44 107 SER A C 1
ATOM 836 O O . SER A 1 107 ? 0.639 2.046 -2.694 1.00 95.44 107 SER A O 1
ATOM 838 N N . LEU A 1 108 ? 0.112 1.488 -4.808 1.00 93.44 108 LEU A N 1
ATOM 839 C CA . LEU A 1 108 ? 1.296 2.110 -5.404 1.00 93.44 108 LEU A CA 1
ATOM 840 C C . LEU A 1 108 ? 1.327 3.627 -5.170 1.00 93.44 108 LEU A C 1
ATOM 842 O O . LEU A 1 108 ? 2.364 4.155 -4.769 1.00 93.44 108 LEU A O 1
ATOM 846 N N . ASP A 1 109 ? 0.206 4.320 -5.370 1.00 91.88 109 ASP A N 1
ATOM 847 C CA . ASP A 1 109 ? 0.126 5.767 -5.144 1.00 91.88 109 ASP A CA 1
ATOM 848 C C . ASP A 1 109 ? 0.481 6.132 -3.693 1.00 91.88 109 ASP A C 1
ATOM 850 O O . ASP A 1 109 ? 1.279 7.040 -3.450 1.00 91.88 109 ASP A O 1
ATOM 854 N N . GLN A 1 110 ? -0.034 5.380 -2.715 1.00 92.06 110 GLN A N 1
ATOM 855 C CA . GLN A 1 110 ? 0.271 5.609 -1.298 1.00 92.06 110 GLN A CA 1
ATOM 856 C C . GLN A 1 110 ? 1.738 5.307 -0.950 1.00 92.06 110 GLN A C 1
ATOM 858 O O . GLN A 1 110 ? 2.365 6.049 -0.184 1.00 92.06 110 GLN A O 1
ATOM 8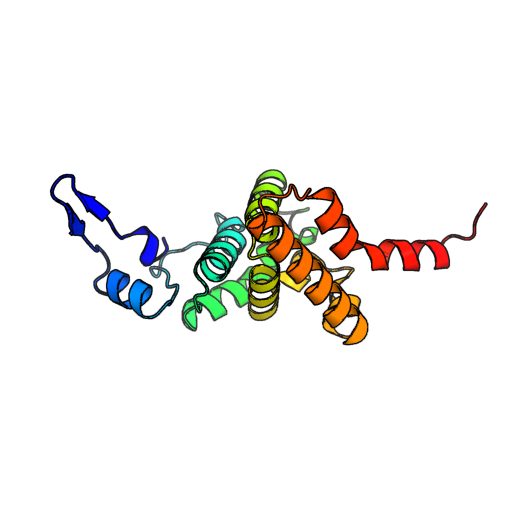63 N N . LEU A 1 111 ? 2.328 4.264 -1.542 1.00 91.19 111 LEU A N 1
ATOM 864 C CA . LEU A 1 111 ? 3.757 3.957 -1.390 1.00 91.19 111 LEU A CA 1
ATOM 865 C C . LEU A 1 111 ? 4.654 5.081 -1.929 1.00 91.19 111 LEU A C 1
ATOM 867 O O . LEU A 1 111 ? 5.726 5.339 -1.374 1.00 91.19 111 LEU A O 1
ATOM 871 N N . LEU A 1 112 ? 4.226 5.761 -2.996 1.00 87.62 112 LEU A N 1
ATOM 872 C CA . LEU A 1 112 ? 4.965 6.878 -3.585 1.00 87.62 112 LEU A CA 1
ATOM 873 C C . LEU A 1 112 ? 4.888 8.145 -2.733 1.00 87.62 112 LEU A C 1
ATOM 875 O O . LEU A 1 112 ? 5.896 8.833 -2.572 1.00 87.62 112 LEU A O 1
ATOM 879 N N . LEU A 1 113 ? 3.731 8.427 -2.130 1.00 84.94 113 LEU A N 1
ATOM 880 C CA . LEU A 1 113 ? 3.534 9.583 -1.244 1.00 84.94 113 LEU A CA 1
ATOM 881 C C . LEU A 1 113 ? 4.349 9.510 0.059 1.00 84.94 113 LEU A C 1
ATOM 883 O O . LEU A 1 113 ? 4.594 10.536 0.701 1.00 84.94 113 LEU A O 1
ATOM 887 N N . THR A 1 114 ? 4.758 8.309 0.465 1.00 81.06 114 THR A N 1
ATOM 888 C CA . THR A 1 114 ? 5.414 8.036 1.754 1.00 81.06 114 THR A CA 1
ATOM 889 C C . THR A 1 114 ? 6.904 7.719 1.637 1.00 81.06 114 THR A C 1
ATOM 891 O O . THR A 1 114 ? 7.505 7.364 2.641 1.00 81.06 114 THR A O 1
ATOM 894 N N . THR A 1 115 ? 7.502 7.833 0.442 1.00 83.75 115 THR A N 1
ATOM 895 C CA . THR A 1 115 ? 8.894 7.434 0.104 1.00 83.75 115 THR A CA 1
ATOM 896 C C . THR A 1 115 ? 9.242 5.955 0.345 1.00 83.75 115 THR A C 1
ATOM 898 O O . THR A 1 115 ? 10.335 5.511 -0.014 1.00 83.75 115 THR A O 1
ATOM 901 N N . VAL A 1 116 ? 8.293 5.154 0.841 1.00 85.88 116 VAL A N 1
ATOM 902 C CA . VAL A 1 116 ? 8.439 3.718 1.119 1.00 85.88 116 VAL A CA 1
ATOM 903 C C . VAL A 1 116 ? 8.693 2.911 -0.151 1.00 85.88 116 VAL A C 1
ATOM 905 O O . VAL A 1 116 ? 9.479 1.964 -0.116 1.00 85.88 116 VAL A O 1
ATOM 908 N N . ALA A 1 117 ? 8.128 3.320 -1.295 1.00 84.56 117 ALA A N 1
ATOM 909 C CA . ALA A 1 117 ? 8.388 2.675 -2.587 1.00 84.56 117 ALA A CA 1
ATOM 910 C C . ALA A 1 117 ? 9.894 2.538 -2.886 1.00 84.56 117 ALA A C 1
ATOM 912 O O . ALA A 1 117 ? 10.339 1.509 -3.391 1.00 84.56 117 ALA A O 1
ATOM 913 N N . LYS A 1 118 ? 10.694 3.554 -2.529 1.00 83.88 118 LYS A N 1
ATOM 914 C CA . LYS A 1 118 ? 12.151 3.551 -2.722 1.00 83.88 118 LYS A CA 1
ATOM 915 C C . LYS A 1 118 ? 12.857 2.513 -1.851 1.00 83.88 118 LYS A C 1
ATOM 917 O O . LYS A 1 118 ? 13.889 1.991 -2.253 1.00 83.88 118 LYS A O 1
ATOM 922 N N . MET A 1 119 ? 12.323 2.248 -0.663 1.00 84.56 119 MET A N 1
ATOM 923 C CA . MET A 1 119 ? 12.923 1.329 0.306 1.00 84.56 119 MET A CA 1
ATOM 924 C C . MET A 1 119 ? 12.601 -0.127 -0.027 1.00 84.56 119 MET A C 1
ATOM 926 O O . MET A 1 119 ? 13.468 -0.983 0.117 1.00 84.56 119 MET A O 1
ATOM 930 N N . LEU A 1 120 ? 11.388 -0.392 -0.525 1.00 81.25 120 LEU A N 1
ATOM 931 C CA . LEU A 1 120 ? 10.967 -1.726 -0.963 1.00 81.25 120 LEU A CA 1
ATOM 932 C C . LEU A 1 120 ? 11.584 -2.126 -2.308 1.00 81.25 120 LEU A C 1
ATOM 934 O O . LEU A 1 120 ? 11.963 -3.278 -2.498 1.00 81.25 120 LEU A O 1
ATOM 938 N N . PHE A 1 121 ? 11.703 -1.176 -3.240 1.00 80.69 121 PHE A N 1
ATOM 939 C CA . PHE A 1 121 ? 12.149 -1.439 -4.609 1.00 80.69 121 PHE A CA 1
ATOM 940 C C . PHE A 1 121 ? 13.348 -0.560 -5.003 1.00 80.69 121 PHE A C 1
ATOM 942 O O . PHE A 1 121 ? 13.269 0.199 -5.973 1.00 80.69 121 PHE A O 1
ATOM 949 N N . PRO A 1 122 ? 14.481 -0.631 -4.280 1.00 77.38 122 PRO A N 1
ATOM 950 C CA . PRO A 1 122 ? 15.589 0.310 -4.452 1.00 77.38 122 PRO A CA 1
ATOM 951 C C . PRO A 1 122 ? 16.192 0.279 -5.861 1.00 77.38 122 PRO A C 1
ATOM 953 O O . PRO A 1 122 ? 16.532 1.322 -6.414 1.00 77.38 122 PRO A O 1
ATOM 956 N N . THR A 1 123 ? 16.279 -0.906 -6.467 1.00 77.31 123 THR A N 1
ATOM 957 C CA . THR A 1 123 ? 16.855 -1.127 -7.802 1.00 77.31 123 THR A CA 1
ATOM 958 C C . THR A 1 123 ? 15.950 -0.674 -8.942 1.00 77.31 123 THR A C 1
ATOM 960 O O . THR A 1 123 ? 16.447 -0.333 -10.013 1.00 77.31 123 THR A O 1
ATOM 963 N N . THR A 1 124 ? 14.631 -0.656 -8.742 1.00 77.06 124 THR A N 1
ATOM 964 C CA . THR A 1 124 ? 13.673 -0.323 -9.808 1.00 77.06 124 THR A CA 1
ATOM 965 C C . THR A 1 124 ? 13.023 1.037 -9.626 1.00 77.06 124 THR A C 1
ATOM 967 O O . THR A 1 124 ? 12.447 1.564 -10.578 1.00 77.06 124 THR A O 1
ATOM 970 N N . HIS A 1 125 ? 13.194 1.656 -8.455 1.00 78.00 125 HIS A N 1
ATOM 971 C CA . HIS A 1 125 ? 12.627 2.957 -8.135 1.00 78.00 125 HIS A CA 1
ATOM 972 C C . HIS A 1 125 ? 12.992 4.027 -9.171 1.00 78.00 125 HIS A C 1
ATOM 974 O O . HIS A 1 125 ? 12.108 4.684 -9.711 1.00 78.00 125 HIS A O 1
ATOM 980 N N . GLN A 1 126 ? 14.278 4.195 -9.494 1.00 75.69 126 GLN A N 1
ATOM 981 C CA . GLN A 1 126 ? 14.693 5.204 -10.480 1.00 75.69 126 GLN A CA 1
ATOM 982 C C . GLN A 1 126 ? 14.041 4.951 -11.843 1.00 75.69 126 GLN A C 1
ATOM 984 O O . GLN A 1 126 ? 13.516 5.862 -12.473 1.00 75.69 126 GLN A O 1
ATOM 989 N N . VAL A 1 127 ? 13.989 3.692 -12.272 1.00 74.75 127 VAL A N 1
ATOM 990 C CA . VAL A 1 127 ? 13.493 3.344 -13.604 1.00 74.75 127 VAL A CA 1
ATOM 991 C C . VAL A 1 127 ? 11.980 3.539 -13.719 1.00 74.75 127 VAL A C 1
ATOM 993 O O . VAL A 1 127 ? 11.524 4.157 -14.677 1.00 74.75 127 VAL A O 1
ATOM 996 N N . TYR A 1 128 ? 11.191 3.056 -12.757 1.00 75.75 128 TYR A N 1
ATOM 997 C CA . TYR A 1 128 ? 9.731 3.186 -12.816 1.00 75.75 128 TYR A CA 1
ATOM 998 C C . TYR A 1 128 ? 9.235 4.579 -12.455 1.00 75.75 128 TYR A C 1
ATOM 1000 O O . TYR A 1 128 ? 8.181 4.979 -12.940 1.00 75.75 128 TYR A O 1
ATOM 1008 N N . PHE A 1 129 ? 9.951 5.323 -11.612 1.00 72.56 129 PHE A N 1
ATOM 1009 C CA . PHE A 1 129 ? 9.431 6.581 -11.081 1.00 72.56 129 PHE A CA 1
ATOM 1010 C C . PHE A 1 129 ? 10.066 7.823 -11.709 1.00 72.56 129 PHE A C 1
ATOM 1012 O O . PHE A 1 129 ? 9.437 8.878 -11.667 1.00 72.56 129 PHE A O 1
ATOM 1019 N N . GLU A 1 130 ? 11.216 7.729 -12.376 1.00 76.38 130 GLU A N 1
ATOM 1020 C CA . GLU A 1 130 ? 11.801 8.863 -13.116 1.00 76.38 130 GLU A CA 1
ATOM 1021 C C . GLU A 1 130 ? 11.486 8.807 -14.623 1.00 76.38 130 GLU A C 1
ATOM 1023 O O . GLU A 1 130 ? 11.601 9.817 -15.315 1.00 76.38 130 GLU A O 1
ATOM 1028 N N . ASN A 1 131 ? 11.015 7.664 -15.142 1.00 83.19 131 ASN A N 1
ATOM 1029 C CA . ASN A 1 131 ? 10.612 7.508 -16.541 1.00 83.19 131 ASN A CA 1
ATOM 1030 C C . ASN A 1 131 ? 9.090 7.343 -16.685 1.00 83.19 131 ASN A C 1
ATOM 1032 O O . ASN A 1 131 ? 8.514 6.326 -16.295 1.00 83.19 131 ASN A O 1
ATOM 1036 N N . ASN A 1 132 ? 8.445 8.314 -17.334 1.00 84.75 132 ASN A N 1
ATOM 1037 C CA . ASN A 1 132 ? 6.992 8.331 -17.532 1.00 84.75 132 ASN A CA 1
ATOM 1038 C C . ASN A 1 132 ? 6.450 7.121 -18.309 1.00 84.75 132 ASN A C 1
ATOM 1040 O O . ASN A 1 132 ? 5.329 6.692 -18.052 1.00 84.75 132 ASN A O 1
ATOM 1044 N N . ILE A 1 133 ? 7.222 6.550 -19.239 1.00 86.62 133 ILE A N 1
ATOM 1045 C CA . ILE A 1 133 ? 6.787 5.385 -20.022 1.00 86.62 133 ILE A CA 1
ATOM 1046 C C . ILE A 1 133 ? 6.674 4.165 -19.107 1.00 86.62 133 ILE A C 1
ATOM 1048 O O . ILE A 1 133 ? 5.642 3.496 -19.089 1.00 86.62 133 ILE A O 1
ATOM 1052 N N . PHE A 1 134 ? 7.710 3.901 -18.309 1.00 85.75 134 PHE A N 1
ATOM 1053 C CA . PHE A 1 134 ? 7.709 2.770 -17.383 1.00 85.75 134 PHE A CA 1
ATOM 1054 C C . PHE A 1 134 ? 6.733 2.975 -16.229 1.00 85.75 134 PHE A C 1
ATOM 1056 O O . PHE A 1 134 ? 6.058 2.021 -15.844 1.00 85.75 134 PHE A O 1
ATOM 1063 N N . ARG A 1 135 ? 6.576 4.213 -15.744 1.00 87.19 135 ARG A N 1
ATOM 1064 C CA . ARG A 1 135 ? 5.530 4.570 -14.781 1.00 87.19 135 ARG A CA 1
ATOM 1065 C C . ARG A 1 135 ? 4.145 4.217 -15.315 1.00 87.19 135 ARG A C 1
ATOM 1067 O O . ARG A 1 135 ? 3.402 3.499 -14.656 1.00 87.19 135 ARG A O 1
ATOM 1074 N N . ASN A 1 136 ? 3.818 4.667 -16.527 1.00 90.62 136 ASN A N 1
ATOM 1075 C CA . ASN A 1 136 ? 2.524 4.392 -17.148 1.00 90.62 136 ASN A CA 1
ATOM 1076 C C . ASN A 1 136 ? 2.312 2.896 -17.376 1.00 90.62 136 ASN A C 1
ATOM 1078 O O . ASN A 1 136 ? 1.213 2.397 -17.141 1.00 90.62 136 ASN A O 1
ATOM 1082 N N . TRP A 1 137 ? 3.351 2.168 -17.792 1.00 91.44 137 TRP A N 1
ATOM 1083 C CA . TRP A 1 137 ? 3.285 0.717 -17.945 1.00 91.44 137 TRP A CA 1
ATOM 1084 C C . TRP A 1 137 ? 3.002 0.015 -16.609 1.00 91.44 137 TRP A C 1
ATOM 1086 O O . TRP A 1 137 ? 2.104 -0.824 -16.546 1.00 91.44 137 TRP A O 1
ATOM 1096 N N . LEU A 1 138 ? 3.696 0.394 -15.531 1.00 91.75 138 LEU A N 1
ATOM 1097 C CA . LEU A 1 138 ? 3.463 -0.141 -14.187 1.00 91.75 138 LEU A CA 1
ATOM 1098 C C . LEU A 1 138 ? 2.027 0.147 -13.725 1.00 91.75 138 LEU A C 1
ATOM 1100 O O . LEU A 1 138 ? 1.301 -0.781 -13.376 1.00 91.75 138 LEU A O 1
ATOM 1104 N N . CYS A 1 139 ? 1.585 1.406 -13.799 1.00 93.81 139 CYS A N 1
ATOM 1105 C CA . CYS A 1 139 ? 0.226 1.800 -13.422 1.00 93.81 139 CYS A CA 1
ATOM 1106 C C . CYS A 1 139 ? -0.839 1.045 -14.230 1.00 93.81 139 CYS A C 1
ATOM 1108 O O . CYS A 1 139 ? -1.834 0.595 -13.670 1.00 93.81 139 CYS A O 1
ATOM 1110 N N . THR A 1 140 ? -0.614 0.855 -15.533 1.00 95.44 140 THR A N 1
ATOM 1111 C CA . THR A 1 140 ? -1.527 0.110 -16.410 1.00 95.44 140 THR A CA 1
ATOM 1112 C C . THR A 1 140 ? -1.650 -1.348 -15.973 1.00 95.44 140 THR A C 1
ATOM 1114 O O . THR A 1 140 ? -2.758 -1.866 -15.867 1.00 95.44 140 THR A O 1
ATOM 1117 N N . ASN A 1 141 ? -0.533 -2.013 -15.669 1.00 95.75 141 ASN A N 1
ATOM 1118 C CA . ASN A 1 141 ? -0.550 -3.403 -15.214 1.00 95.75 141 ASN A CA 1
ATOM 1119 C C . ASN A 1 141 ? -1.237 -3.566 -13.852 1.00 95.75 141 ASN A C 1
ATOM 1121 O O . ASN A 1 141 ? -2.002 -4.511 -13.675 1.00 95.75 141 ASN A O 1
ATOM 1125 N N . LEU A 1 142 ? -1.030 -2.635 -12.915 1.00 96.25 142 LEU A N 1
ATOM 1126 C CA . LEU A 1 142 ? -1.733 -2.661 -11.629 1.00 96.25 142 LEU A CA 1
ATOM 1127 C C . LEU A 1 142 ? -3.232 -2.361 -11.782 1.00 96.25 142 LEU A C 1
ATOM 1129 O O . LEU A 1 142 ? -4.046 -3.008 -11.132 1.00 96.25 142 LEU A O 1
ATOM 1133 N N . ALA A 1 143 ? -3.621 -1.462 -12.691 1.00 97.00 143 ALA A N 1
ATOM 1134 C CA . ALA A 1 143 ? -5.030 -1.237 -13.019 1.00 97.00 143 ALA A CA 1
ATOM 1135 C C . ALA A 1 143 ? -5.689 -2.492 -13.620 1.00 97.00 143 ALA A C 1
ATOM 1137 O O . ALA A 1 143 ? -6.837 -2.806 -13.305 1.00 97.00 143 ALA A O 1
ATOM 1138 N N . TYR A 1 144 ? -4.960 -3.244 -14.452 1.00 95.94 144 TYR A N 1
ATOM 1139 C CA . TYR A 1 144 ? -5.426 -4.541 -14.943 1.00 95.94 144 TYR A CA 1
ATOM 1140 C C . TYR A 1 144 ? -5.573 -5.561 -13.816 1.00 95.94 144 TYR A C 1
ATOM 1142 O O . TYR A 1 144 ? -6.581 -6.262 -13.783 1.00 95.94 144 TYR A O 1
ATOM 1150 N N . THR A 1 145 ? -4.619 -5.632 -12.884 1.00 96.56 145 THR A N 1
ATOM 1151 C CA . THR A 1 145 ? -4.747 -6.456 -11.672 1.00 96.56 145 THR A CA 1
ATOM 115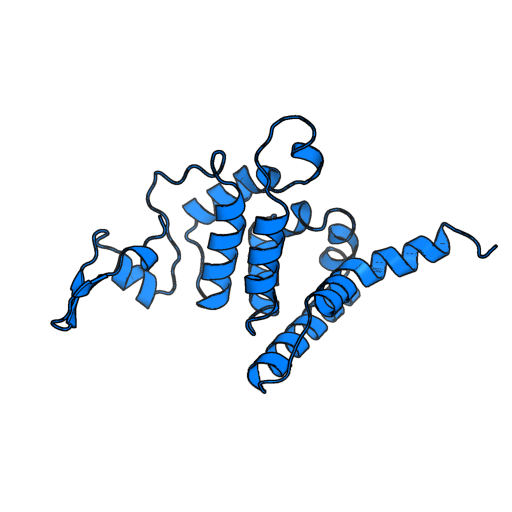2 C C . THR A 1 145 ? -6.035 -6.128 -10.921 1.00 96.56 145 THR A C 1
ATOM 1154 O O . THR A 1 145 ? -6.813 -7.037 -10.627 1.00 96.56 145 THR A O 1
ATOM 1157 N N . ASP A 1 146 ? -6.314 -4.844 -10.696 1.00 97.50 146 ASP A N 1
ATOM 1158 C CA . ASP A 1 146 ? -7.521 -4.405 -9.994 1.00 97.50 146 ASP A CA 1
ATOM 1159 C C . ASP A 1 146 ? -8.798 -4.832 -10.725 1.00 97.50 146 ASP A C 1
ATOM 1161 O O . ASP A 1 146 ? -9.716 -5.389 -10.118 1.00 97.50 146 ASP A O 1
ATOM 1165 N N . ALA A 1 147 ? -8.831 -4.669 -12.050 1.00 97.44 147 ALA A N 1
ATOM 1166 C CA . ALA A 1 147 ? -9.948 -5.113 -12.877 1.00 97.44 147 ALA A CA 1
ATOM 1167 C C . ALA A 1 147 ? -10.146 -6.638 -12.842 1.00 97.44 147 ALA A C 1
ATOM 1169 O O . ALA A 1 147 ? -11.286 -7.104 -12.841 1.00 97.44 147 ALA A O 1
ATOM 1170 N N . ARG A 1 148 ? -9.063 -7.427 -12.796 1.00 97.38 148 ARG A N 1
ATOM 1171 C CA . ARG A 1 148 ? -9.146 -8.893 -12.696 1.00 97.38 148 ARG A CA 1
ATOM 1172 C C . ARG A 1 148 ? -9.755 -9.330 -11.369 1.00 97.38 148 ARG A C 1
ATOM 1174 O O . ARG A 1 148 ? -10.662 -10.160 -11.377 1.00 97.38 148 ARG A O 1
ATOM 1181 N N . VAL A 1 149 ? -9.296 -8.748 -10.261 1.00 96.88 149 VAL A N 1
ATOM 1182 C CA . VAL A 1 149 ? -9.836 -9.048 -8.927 1.00 96.88 149 VAL A CA 1
ATOM 1183 C C . VAL A 1 149 ? -11.319 -8.680 -8.857 1.00 96.88 149 VAL A C 1
ATOM 1185 O O . VAL A 1 149 ? -12.125 -9.487 -8.400 1.00 96.88 149 VAL A O 1
ATOM 1188 N N . ALA A 1 150 ? -11.714 -7.522 -9.399 1.00 96.69 150 ALA A N 1
ATOM 1189 C CA . ALA A 1 150 ? -13.118 -7.101 -9.457 1.00 96.69 150 ALA A CA 1
ATOM 1190 C C . ALA A 1 150 ? -14.018 -8.059 -10.265 1.00 96.69 150 ALA A C 1
ATOM 1192 O O . ALA A 1 150 ? -15.213 -8.159 -10.001 1.00 96.69 150 ALA A O 1
ATOM 1193 N N . GLN A 1 151 ? -13.450 -8.781 -11.233 1.00 97.62 151 GLN A N 1
ATOM 1194 C CA . GLN A 1 151 ? -14.138 -9.806 -12.025 1.00 97.62 151 GLN A CA 1
ATOM 1195 C C . GLN A 1 151 ? -14.124 -11.194 -11.358 1.00 97.62 151 GLN A C 1
ATOM 1197 O O . GLN A 1 151 ? -14.577 -12.165 -11.962 1.00 97.62 151 GLN A O 1
ATOM 1202 N N . GLY A 1 152 ? -13.588 -11.320 -10.138 1.00 96.44 152 GLY A N 1
ATOM 1203 C CA . GLY A 1 152 ? -13.443 -12.598 -9.437 1.00 96.44 152 GLY A CA 1
ATOM 1204 C C . GLY A 1 152 ? -12.395 -13.526 -10.057 1.00 96.44 152 GLY A C 1
ATOM 1205 O O . GLY A 1 152 ? -12.391 -14.724 -9.778 1.00 96.44 152 GLY A O 1
ATOM 1206 N N . MET A 1 153 ? -11.518 -13.004 -10.920 1.00 95.75 153 MET A N 1
ATOM 1207 C CA . MET A 1 153 ? -10.451 -13.792 -11.526 1.00 95.75 153 MET A CA 1
ATOM 1208 C C . MET A 1 153 ? -9.218 -13.839 -10.620 1.00 95.75 153 MET A C 1
ATOM 1210 O O . MET A 1 153 ? -8.848 -12.819 -10.035 1.00 95.75 153 MET A O 1
ATOM 1214 N N . PRO A 1 154 ? -8.513 -14.982 -10.561 1.00 92.38 154 PRO A N 1
ATOM 1215 C CA . PRO A 1 154 ? -7.310 -15.096 -9.753 1.00 92.38 154 PRO A CA 1
ATOM 1216 C C . PRO A 1 154 ? -6.178 -14.217 -10.303 1.00 92.38 154 PRO A C 1
ATOM 1218 O O . PRO A 1 154 ? -6.011 -14.055 -11.524 1.00 92.38 154 PRO A O 1
ATOM 1221 N N . VAL A 1 155 ? -5.382 -13.691 -9.373 1.00 94.38 155 VAL A N 1
ATOM 1222 C CA . VAL A 1 155 ? -4.113 -12.992 -9.599 1.00 94.38 155 VAL A CA 1
ATOM 1223 C C . VAL A 1 155 ? -3.082 -13.588 -8.640 1.00 94.38 155 VAL A C 1
ATOM 1225 O O . VAL A 1 155 ? -3.401 -13.829 -7.478 1.00 94.38 155 VAL A O 1
ATOM 1228 N N . SER A 1 156 ? -1.866 -13.850 -9.122 1.00 94.25 156 SER A N 1
ATOM 1229 C CA . SER A 1 156 ? -0.770 -14.369 -8.299 1.00 94.25 156 SER A CA 1
ATOM 1230 C C . SER A 1 156 ? 0.219 -13.272 -7.926 1.00 94.25 156 SER A C 1
ATOM 1232 O O . SER A 1 156 ? 0.432 -12.322 -8.684 1.00 94.25 156 SER A O 1
ATOM 1234 N N . MET A 1 157 ? 0.877 -13.439 -6.779 1.00 93.69 157 MET A N 1
ATOM 1235 C CA . MET A 1 157 ? 1.959 -12.544 -6.375 1.00 93.69 157 MET A CA 1
ATOM 1236 C C . MET A 1 157 ? 3.159 -12.636 -7.331 1.00 93.69 157 MET A C 1
ATOM 1238 O O . MET A 1 157 ? 3.788 -11.621 -7.609 1.00 93.69 157 MET A O 1
ATOM 1242 N N . ASP A 1 158 ? 3.415 -13.803 -7.935 1.00 93.00 158 ASP A N 1
ATOM 1243 C CA . ASP A 1 158 ? 4.476 -13.977 -8.942 1.00 93.00 158 ASP A CA 1
ATOM 1244 C C . ASP A 1 158 ? 4.311 -13.029 -10.134 1.00 93.00 158 ASP A C 1
ATOM 1246 O O . ASP A 1 158 ? 5.282 -12.447 -10.621 1.00 93.00 158 ASP A O 1
ATOM 1250 N N . TYR A 1 159 ? 3.069 -12.824 -10.587 1.00 92.81 159 TYR A N 1
ATOM 1251 C CA . TYR A 1 159 ? 2.777 -11.860 -11.643 1.00 92.81 159 TYR A CA 1
ATOM 1252 C C . TYR A 1 159 ? 3.090 -10.430 -11.187 1.00 92.81 159 TYR A C 1
ATOM 1254 O O . TYR A 1 159 ? 3.755 -9.688 -11.909 1.00 92.81 159 TYR A O 1
ATOM 1262 N N . ILE A 1 160 ? 2.689 -10.056 -9.971 1.00 92.81 160 ILE A N 1
ATOM 1263 C CA . ILE A 1 160 ? 2.983 -8.736 -9.396 1.00 92.81 160 ILE A CA 1
ATOM 1264 C C . ILE A 1 160 ? 4.493 -8.508 -9.294 1.00 92.81 160 ILE A C 1
ATOM 1266 O O . ILE A 1 160 ? 4.997 -7.485 -9.761 1.00 92.81 160 ILE A O 1
ATOM 1270 N N . TYR A 1 161 ? 5.232 -9.482 -8.770 1.00 90.06 161 TYR A N 1
ATOM 1271 C CA . TYR A 1 161 ? 6.687 -9.437 -8.708 1.00 90.06 161 TYR A CA 1
ATOM 1272 C C . TYR A 1 161 ? 7.324 -9.319 -10.094 1.00 90.06 161 TYR A C 1
ATOM 1274 O O . TYR A 1 161 ? 8.233 -8.507 -10.283 1.00 90.06 161 TYR A O 1
ATOM 1282 N N . SER A 1 162 ? 6.805 -10.041 -11.092 1.00 90.25 162 SER A N 1
ATOM 1283 C CA . SER A 1 162 ? 7.282 -9.929 -12.472 1.00 90.25 162 SER A CA 1
ATOM 1284 C C . SER A 1 162 ? 7.126 -8.510 -13.019 1.00 90.25 162 SER A C 1
ATOM 1286 O O . SER A 1 162 ? 8.053 -8.006 -13.645 1.00 90.25 162 SER A O 1
ATOM 1288 N N . ILE A 1 163 ? 6.023 -7.817 -12.709 1.00 90.06 163 ILE A N 1
ATOM 1289 C CA . ILE A 1 163 ? 5.809 -6.422 -13.112 1.00 90.06 163 ILE A CA 1
ATOM 1290 C C . ILE A 1 163 ? 6.854 -5.514 -12.452 1.00 90.06 163 ILE A C 1
ATOM 1292 O O . ILE A 1 163 ? 7.481 -4.703 -13.136 1.00 90.06 163 ILE A O 1
ATOM 1296 N N . PHE A 1 164 ? 7.085 -5.655 -11.144 1.00 86.88 164 PHE A N 1
ATOM 1297 C CA . PHE A 1 164 ? 8.032 -4.807 -10.412 1.00 86.88 164 PHE A CA 1
ATOM 1298 C C . PHE A 1 164 ? 9.501 -5.063 -10.761 1.00 86.88 164 PHE A C 1
ATOM 1300 O O . PHE A 1 164 ? 10.308 -4.144 -10.629 1.00 86.88 164 PHE A O 1
ATOM 1307 N N . TRP A 1 165 ? 9.868 -6.263 -11.217 1.00 85.12 165 TRP A N 1
ATOM 1308 C CA . TRP A 1 165 ? 11.260 -6.625 -11.524 1.00 85.12 165 TRP A CA 1
ATOM 1309 C C . TRP A 1 165 ? 11.568 -6.798 -13.012 1.00 85.12 165 TRP A C 1
ATOM 1311 O O . TRP A 1 165 ? 12.734 -6.987 -13.365 1.00 85.12 165 TRP A O 1
ATOM 1321 N N . TRP A 1 166 ? 10.576 -6.661 -13.896 1.00 82.31 166 TRP A N 1
ATOM 1322 C CA . TRP A 1 166 ? 10.736 -6.808 -15.346 1.00 82.31 166 TRP A CA 1
ATOM 1323 C C . TRP A 1 166 ? 11.951 -6.043 -15.891 1.00 82.31 166 TRP A C 1
ATOM 1325 O O . TRP A 1 166 ? 12.763 -6.585 -16.639 1.00 82.31 166 TRP A O 1
ATOM 1335 N N . LEU A 1 167 ? 12.151 -4.798 -15.457 1.00 71.94 167 LEU A N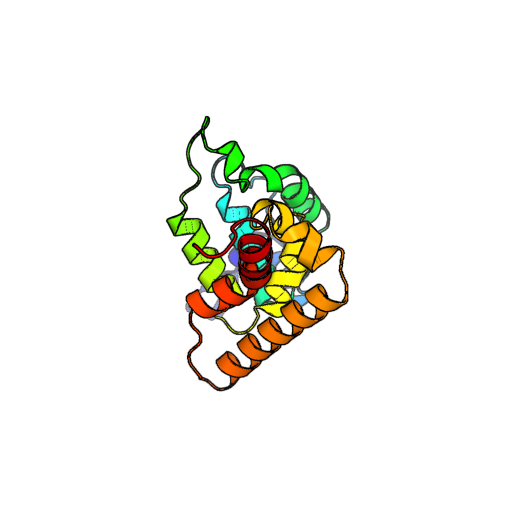 1
ATOM 1336 C CA . LEU A 1 167 ? 13.249 -3.961 -15.952 1.00 71.94 167 LEU A CA 1
ATOM 1337 C C . LEU A 1 167 ? 14.629 -4.355 -15.418 1.00 71.94 167 LEU A C 1
ATOM 1339 O O . LEU A 1 167 ? 15.625 -4.126 -16.106 1.00 71.94 167 LEU A O 1
ATOM 1343 N N . ILE A 1 168 ? 14.704 -5.002 -14.250 1.00 71.06 168 ILE A N 1
ATOM 1344 C CA . ILE A 1 168 ? 15.955 -5.627 -13.799 1.00 71.06 168 ILE A CA 1
ATOM 1345 C C . ILE A 1 168 ? 16.323 -6.743 -14.771 1.00 71.06 168 ILE A C 1
ATOM 1347 O O . ILE A 1 168 ? 17.463 -6.789 -15.225 1.00 71.06 168 ILE A O 1
ATOM 1351 N N . SER A 1 169 ? 15.358 -7.592 -15.143 1.00 64.56 169 SER A N 1
ATOM 1352 C CA . SER A 1 169 ? 15.613 -8.727 -16.039 1.00 64.56 169 SER A CA 1
ATOM 1353 C C . SER A 1 169 ? 16.148 -8.284 -17.408 1.00 64.56 169 SER A C 1
ATOM 1355 O O . SER A 1 169 ? 17.122 -8.846 -17.905 1.00 64.56 169 SER A O 1
ATOM 1357 N N . ILE A 1 170 ? 15.611 -7.195 -17.971 1.00 66.19 170 ILE A N 1
ATOM 1358 C CA . ILE A 1 170 ? 16.068 -6.650 -19.260 1.00 66.19 170 ILE A CA 1
ATOM 1359 C C . ILE A 1 170 ? 17.486 -6.070 -19.162 1.00 66.19 170 ILE A C 1
ATOM 1361 O O . ILE A 1 170 ? 18.287 -6.236 -20.084 1.00 66.19 170 ILE A O 1
ATOM 1365 N N . ASN A 1 171 ? 17.822 -5.392 -18.061 1.00 59.00 171 ASN A N 1
ATOM 1366 C CA . ASN A 1 171 ? 19.164 -4.841 -17.864 1.00 59.00 171 ASN A CA 1
ATOM 1367 C C . ASN A 1 171 ? 20.203 -5.927 -17.546 1.00 59.00 171 ASN A C 1
ATOM 1369 O O . ASN A 1 171 ? 21.352 -5.800 -17.967 1.00 59.00 171 ASN A O 1
ATOM 1373 N N . TYR A 1 172 ? 19.810 -7.021 -16.889 1.00 53.66 172 TYR A N 1
ATOM 1374 C CA . TYR A 1 172 ? 20.693 -8.156 -16.607 1.00 53.66 172 TYR A CA 1
ATOM 1375 C C . TYR A 1 172 ? 21.222 -8.806 -17.898 1.00 53.66 172 TYR A C 1
ATOM 1377 O O . TYR A 1 172 ? 22.415 -9.094 -18.008 1.00 53.66 172 TYR A O 1
ATOM 1385 N N . HIS A 1 173 ? 20.372 -8.921 -18.924 1.00 47.19 173 HIS A N 1
ATOM 1386 C CA . HIS A 1 173 ? 20.744 -9.435 -20.249 1.00 47.19 173 HIS A CA 1
ATOM 1387 C C . HIS A 1 173 ? 21.616 -8.488 -21.088 1.00 47.19 173 HIS A C 1
ATOM 1389 O O . HIS A 1 173 ? 22.157 -8.900 -22.110 1.00 47.19 173 HIS A O 1
ATOM 1395 N N . LYS A 1 174 ? 21.787 -7.227 -20.673 1.00 49.38 174 LYS A N 1
ATOM 1396 C CA . LYS A 1 174 ? 22.793 -6.326 -21.261 1.00 49.38 174 LYS A CA 1
ATOM 1397 C C . LYS A 1 174 ? 24.151 -6.411 -20.558 1.00 49.38 174 LYS A C 1
ATOM 1399 O O . LYS A 1 174 ? 25.140 -5.963 -21.126 1.00 49.38 174 LYS A O 1
ATOM 1404 N N . ILE A 1 175 ? 24.197 -6.955 -19.340 1.00 45.53 175 ILE A N 1
ATOM 1405 C CA . ILE A 1 175 ? 25.398 -7.013 -18.488 1.00 45.53 175 ILE A CA 1
ATOM 1406 C C . ILE A 1 175 ? 26.043 -8.409 -18.514 1.00 45.53 175 ILE A C 1
ATOM 1408 O O . ILE A 1 175 ? 27.250 -8.526 -18.327 1.00 45.53 175 ILE A O 1
ATOM 1412 N N . THR A 1 176 ? 25.278 -9.460 -18.815 1.00 38.31 176 THR A N 1
ATOM 1413 C CA . THR A 1 176 ? 25.812 -10.807 -19.058 1.00 38.31 176 THR A CA 1
ATOM 1414 C C . THR A 1 176 ? 25.636 -11.169 -20.533 1.00 38.31 176 THR A C 1
ATOM 1416 O O . THR A 1 176 ? 24.496 -11.316 -20.979 1.00 38.31 176 THR A O 1
ATOM 1419 N N . PRO A 1 177 ? 26.721 -11.267 -21.328 1.00 34.31 177 PRO A N 1
ATOM 1420 C CA . PRO A 1 177 ? 26.605 -11.805 -22.675 1.00 34.31 177 PRO A CA 1
ATOM 1421 C C . PRO A 1 177 ? 26.123 -13.264 -22.593 1.00 34.31 177 PRO A C 1
ATOM 1423 O O . PRO A 1 177 ? 26.465 -13.959 -21.632 1.00 34.31 177 PRO A O 1
ATOM 1426 N N . PRO A 1 178 ? 25.315 -13.734 -23.560 1.00 48.09 178 PRO A N 1
ATOM 1427 C CA . PRO A 1 178 ? 24.955 -15.143 -23.632 1.00 48.09 178 PRO A CA 1
ATOM 1428 C C . PRO A 1 178 ? 26.235 -15.972 -23.799 1.00 48.09 178 PRO A C 1
ATOM 1430 O O . PRO A 1 178 ? 27.065 -15.645 -24.650 1.00 48.09 178 PRO A O 1
ATOM 1433 N N . ASN A 1 179 ? 26.393 -16.990 -22.948 1.00 47.88 179 ASN A N 1
ATOM 1434 C CA . ASN A 1 179 ? 27.441 -18.006 -23.080 1.00 47.88 179 ASN A CA 1
ATOM 1435 C C . ASN A 1 179 ? 27.310 -18.768 -24.402 1.00 47.88 179 ASN A C 1
ATOM 1437 O O . ASN A 1 179 ? 26.154 -19.069 -24.785 1.00 47.88 179 ASN A O 1
#